Protein AF-A0A6N8G7M8-F1 (afdb_monomer_lite)

Sequence (87 aa):
MVALQIRDVPEEVRDILADRAHRNGQSLQAYLHALVVREASCDTNIGLLDELADWTPGSGVTAEDAVAARDAARAERGTVTDTPSPQ

Foldseek 3Di:
DDDDDDPDDPPVNLVVLCVVQVVVVHGSVVSVVVVVVVVVVVVVVVVVVVVVVPDDPDPPADPVNVVVVVVVVVVVVVVVPPDDDDD

Radius of gyration: 30.93 Å; chains: 1; bounding box: 59×36×81 Å

Structure (mmCIF, N/CA/C/O backbone):
data_AF-A0A6N8G7M8-F1
#
_entry.id   AF-A0A6N8G7M8-F1
#
loop_
_atom_site.group_PDB
_atom_site.id
_atom_site.type_symbol
_atom_site.label_atom_id
_atom_site.label_alt_id
_atom_site.label_comp_id
_atom_site.label_asym_id
_atom_site.label_entity_id
_atom_site.label_seq_id
_atom_site.pdbx_PDB_ins_code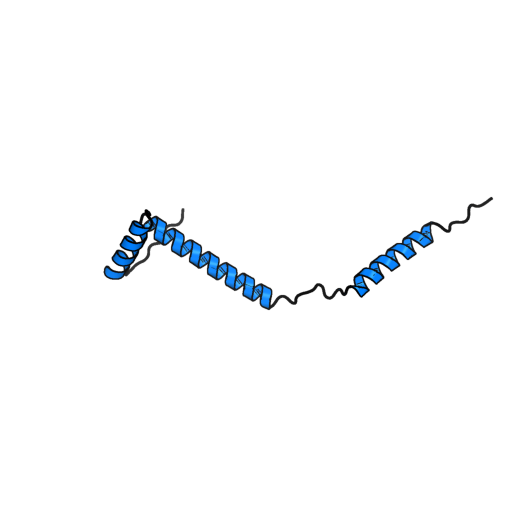
_atom_site.Cartn_x
_atom_site.Cartn_y
_atom_site.Cartn_z
_atom_site.occupancy
_atom_site.B_iso_or_equiv
_atom_site.auth_seq_id
_atom_site.auth_comp_id
_atom_site.auth_asym_id
_atom_site.auth_atom_id
_atom_site.pdbx_PDB_model_num
ATOM 1 N N . MET A 1 1 ? -12.186 10.949 -7.111 1.00 67.62 1 MET A N 1
ATOM 2 C CA . MET A 1 1 ? -11.738 10.185 -5.927 1.00 67.62 1 MET A CA 1
ATOM 3 C C . MET A 1 1 ? -12.429 8.836 -5.973 1.00 67.62 1 MET A C 1
ATOM 5 O O . MET A 1 1 ? -13.644 8.824 -6.120 1.00 67.62 1 MET A O 1
ATOM 9 N N . VAL A 1 2 ? -11.677 7.737 -5.927 1.00 86.81 2 VAL A N 1
ATOM 10 C CA . VAL A 1 2 ? -12.233 6.373 -5.912 1.00 86.81 2 VAL A CA 1
ATOM 11 C C . VAL A 1 2 ? -12.212 5.876 -4.470 1.00 86.81 2 VAL A C 1
ATOM 13 O O . VAL A 1 2 ? -11.203 6.041 -3.787 1.00 86.81 2 VAL A O 1
ATOM 16 N N . ALA A 1 3 ? -13.323 5.313 -3.999 1.00 88.38 3 ALA A N 1
ATOM 17 C CA . ALA A 1 3 ? -13.421 4.711 -2.675 1.00 88.38 3 ALA A CA 1
ATOM 18 C C . ALA A 1 3 ? -13.443 3.185 -2.810 1.00 88.38 3 ALA A C 1
ATOM 20 O O . ALA A 1 3 ? -14.232 2.644 -3.583 1.00 88.38 3 ALA A O 1
ATOM 21 N N . LEU A 1 4 ? -12.582 2.506 -2.052 1.00 88.31 4 LEU A N 1
ATOM 22 C CA . LEU A 1 4 ? -12.530 1.050 -1.957 1.00 88.31 4 LEU A CA 1
ATOM 23 C C . LEU A 1 4 ? -13.085 0.628 -0.594 1.00 88.31 4 LEU A C 1
ATOM 25 O O . LEU A 1 4 ? -12.603 1.095 0.437 1.00 88.31 4 LEU A O 1
ATOM 29 N N . GLN A 1 5 ? -14.089 -0.248 -0.590 1.00 92.75 5 GLN A N 1
ATOM 30 C CA . GLN A 1 5 ? -14.640 -0.836 0.629 1.00 92.75 5 GLN A CA 1
ATOM 31 C C . GLN A 1 5 ? -14.243 -2.310 0.706 1.00 92.75 5 GLN A C 1
ATOM 33 O O . GLN A 1 5 ? -14.581 -3.088 -0.183 1.00 92.75 5 GLN A O 1
ATOM 38 N N . ILE A 1 6 ? -13.576 -2.688 1.794 1.00 89.69 6 ILE A N 1
ATOM 39 C CA . ILE A 1 6 ? -13.241 -4.080 2.104 1.00 89.69 6 ILE A CA 1
ATOM 40 C C . ILE A 1 6 ? -14.340 -4.622 3.026 1.00 89.69 6 ILE A C 1
ATOM 42 O O . ILE A 1 6 ? -14.651 -4.000 4.044 1.00 89.69 6 ILE A O 1
ATOM 46 N N . ARG A 1 7 ? -14.979 -5.731 2.638 1.00 92.88 7 ARG A N 1
ATOM 47 C CA . ARG A 1 7 ? -16.078 -6.365 3.387 1.00 92.88 7 ARG A CA 1
ATOM 48 C C . ARG A 1 7 ? -15.587 -7.611 4.111 1.00 92.88 7 ARG A C 1
ATOM 50 O O . ARG A 1 7 ? -14.558 -8.167 3.745 1.00 92.88 7 ARG A O 1
ATOM 57 N N . ASP A 1 8 ? -16.340 -8.002 5.136 1.00 93.38 8 ASP A N 1
ATOM 58 C CA . ASP A 1 8 ? -16.166 -9.267 5.858 1.00 93.38 8 ASP A CA 1
ATOM 59 C C . ASP A 1 8 ? -14.770 -9.451 6.477 1.00 93.38 8 ASP A C 1
ATOM 61 O O . ASP A 1 8 ? -14.240 -10.556 6.554 1.00 93.38 8 ASP A O 1
ATOM 65 N N . VAL A 1 9 ? -14.170 -8.350 6.943 1.00 91.81 9 VAL A N 1
ATOM 66 C CA . VAL A 1 9 ? -12.895 -8.382 7.666 1.00 91.81 9 VAL A CA 1
ATOM 67 C C . VAL A 1 9 ? -13.151 -8.865 9.094 1.00 91.81 9 VAL A C 1
ATOM 69 O O . VAL A 1 9 ? -13.917 -8.217 9.811 1.00 91.81 9 VAL A O 1
ATOM 72 N N . PRO A 1 10 ? -12.513 -9.960 9.542 1.00 96.38 10 PRO A N 1
ATOM 73 C CA . PRO A 1 10 ? -12.604 -10.387 10.930 1.00 96.38 10 PRO A CA 1
ATOM 74 C C . PRO A 1 10 ? -12.091 -9.295 11.872 1.00 96.38 10 PRO A C 1
ATOM 76 O O . PRO A 1 10 ? -11.070 -8.662 11.595 1.00 96.38 10 PRO A O 1
ATOM 79 N N . GLU A 1 11 ? -12.772 -9.107 13.002 1.00 93.69 11 GLU A N 1
ATOM 80 C CA . GLU A 1 11 ? -12.447 -8.054 13.975 1.00 93.69 11 GLU A CA 1
ATOM 81 C C . GLU A 1 11 ? -10.984 -8.129 14.436 1.00 93.69 11 GLU A C 1
ATOM 83 O O . GLU A 1 11 ? -10.271 -7.131 14.423 1.00 93.69 11 GLU A O 1
ATOM 88 N N . GLU A 1 12 ? -10.500 -9.341 14.711 1.00 96.25 12 GLU A N 1
ATOM 89 C CA . GLU A 1 12 ? -9.109 -9.593 15.097 1.00 96.25 12 GLU A CA 1
ATOM 90 C C . GLU A 1 12 ? -8.108 -9.085 14.047 1.00 96.25 12 GLU A C 1
ATOM 92 O O . GLU A 1 12 ? -7.105 -8.453 14.377 1.00 96.25 12 GLU A O 1
ATOM 97 N N . VAL A 1 13 ? -8.396 -9.301 12.759 1.00 95.25 13 VAL A N 1
ATOM 98 C CA . VAL A 1 13 ? -7.536 -8.829 11.666 1.00 95.25 13 VAL A CA 1
ATOM 99 C C . VAL A 1 13 ? -7.548 -7.305 11.605 1.00 95.25 13 VAL A C 1
ATOM 101 O O . VAL A 1 13 ? -6.491 -6.690 11.441 1.00 95.25 13 VAL A O 1
ATOM 104 N N . ARG A 1 14 ? -8.722 -6.681 11.760 1.00 94.50 14 ARG A N 1
ATOM 105 C CA . ARG A 1 14 ? -8.845 -5.219 11.793 1.00 94.50 14 ARG A CA 1
ATOM 106 C C . ARG A 1 14 ? -8.013 -4.627 12.929 1.00 94.50 14 ARG A C 1
ATOM 108 O O . ARG A 1 14 ? -7.306 -3.648 12.700 1.00 94.50 14 ARG A O 1
ATOM 115 N N . ASP A 1 15 ? -8.073 -5.226 14.111 1.00 96.38 15 ASP A N 1
ATOM 116 C CA . ASP A 1 15 ? -7.379 -4.737 15.303 1.00 96.38 15 ASP A CA 1
ATOM 117 C C . ASP A 1 15 ? -5.861 -4.856 15.167 1.00 96.38 15 ASP A C 1
ATOM 119 O O . ASP A 1 15 ? -5.143 -3.885 15.399 1.00 96.38 15 ASP A O 1
ATOM 123 N N . ILE A 1 16 ? -5.364 -5.982 14.648 1.00 97.19 16 ILE A N 1
ATOM 124 C CA . ILE A 1 16 ? -3.935 -6.151 14.341 1.00 97.19 16 ILE A CA 1
ATOM 125 C C . ILE A 1 16 ? -3.44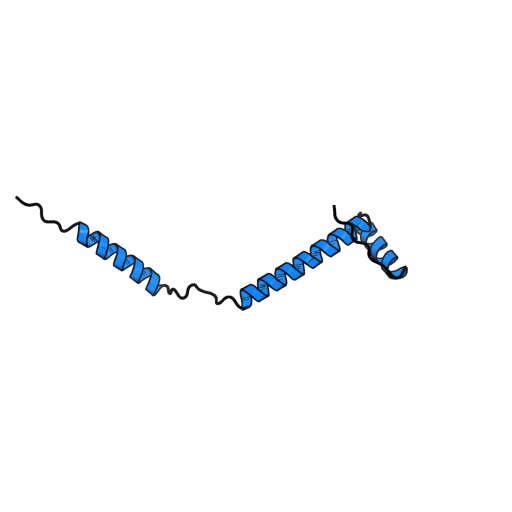8 -5.070 13.363 1.00 97.19 16 ILE A C 1
ATOM 127 O O . ILE A 1 16 ? -2.343 -4.535 13.508 1.00 97.19 16 ILE A O 1
ATOM 131 N N . LEU A 1 17 ? -4.244 -4.746 12.340 1.00 95.81 17 LEU A N 1
ATOM 132 C CA . LEU A 1 17 ? -3.891 -3.715 11.361 1.00 95.81 17 LEU A CA 1
ATOM 133 C C . LEU A 1 17 ? -3.971 -2.306 11.962 1.00 95.81 17 LEU A C 1
ATOM 135 O O . LEU A 1 17 ? -3.117 -1.471 11.655 1.00 95.81 17 LEU A O 1
ATOM 139 N N . ALA A 1 18 ? -4.945 -2.047 12.834 1.00 95.75 18 ALA A N 1
ATOM 140 C CA . ALA A 1 18 ? -5.076 -0.784 13.553 1.00 95.75 18 ALA A CA 1
ATOM 141 C C . ALA A 1 18 ? -3.879 -0.540 14.482 1.00 95.75 18 ALA A C 1
ATOM 143 O O . ALA A 1 18 ? -3.294 0.544 14.448 1.00 95.75 18 ALA A O 1
ATOM 144 N N . ASP A 1 19 ? -3.440 -1.562 15.215 1.00 97.56 19 ASP A N 1
ATOM 145 C CA . ASP A 1 19 ? -2.253 -1.495 16.068 1.00 97.56 19 ASP A CA 1
ATOM 146 C C . ASP A 1 19 ? -0.985 -1.224 15.256 1.00 97.56 19 ASP A C 1
ATOM 148 O O . ASP A 1 19 ? -0.156 -0.390 15.630 1.00 97.56 19 ASP A O 1
ATOM 152 N N . ARG A 1 20 ? -0.825 -1.877 14.098 1.00 96.62 20 ARG A N 1
ATOM 153 C CA . ARG A 1 20 ? 0.303 -1.591 13.194 1.00 96.62 20 ARG A CA 1
ATOM 154 C C . ARG A 1 20 ? 0.274 -0.158 12.679 1.00 96.62 20 ARG A C 1
ATOM 156 O O . ARG A 1 20 ? 1.324 0.483 12.657 1.00 96.62 20 ARG A O 1
ATOM 163 N N . ALA A 1 21 ? -0.896 0.343 12.291 1.00 96.50 21 ALA A N 1
ATOM 164 C CA . ALA A 1 21 ? -1.055 1.724 11.853 1.00 96.50 21 ALA A CA 1
ATOM 165 C C . ALA A 1 21 ? -0.680 2.703 12.978 1.00 96.50 21 ALA A C 1
ATOM 167 O O . ALA A 1 21 ? 0.113 3.619 12.757 1.00 96.50 21 ALA A O 1
ATOM 168 N N . HIS A 1 22 ? -1.153 2.447 14.203 1.00 96.19 22 HIS A N 1
ATOM 169 C CA . HIS A 1 22 ? -0.849 3.266 15.373 1.00 96.19 22 HIS A CA 1
ATOM 170 C C . HIS A 1 22 ? 0.650 3.291 15.694 1.00 96.19 22 HIS A C 1
ATOM 172 O O . HIS A 1 22 ? 1.221 4.364 15.888 1.00 96.19 22 HIS A O 1
ATOM 178 N N . ARG A 1 23 ? 1.321 2.131 15.653 1.00 96.31 23 ARG A N 1
ATOM 179 C CA . ARG A 1 23 ? 2.782 2.027 15.834 1.00 96.31 23 ARG A CA 1
ATOM 180 C C . ARG A 1 23 ? 3.577 2.828 14.801 1.00 96.31 23 ARG A C 1
ATOM 182 O O . ARG A 1 23 ? 4.681 3.267 15.103 1.00 96.31 23 ARG A O 1
ATOM 189 N N . ASN A 1 24 ? 3.015 3.034 13.613 1.00 92.94 24 ASN A N 1
ATOM 190 C CA . ASN A 1 24 ? 3.619 3.834 12.549 1.00 92.94 24 ASN A CA 1
ATOM 191 C C . ASN A 1 24 ? 3.187 5.313 12.585 1.00 92.94 24 ASN A C 1
ATOM 193 O O . ASN A 1 24 ? 3.566 6.073 11.697 1.00 92.94 24 ASN A O 1
ATOM 197 N N . GLY A 1 25 ? 2.385 5.733 13.573 1.00 96.31 25 GLY A N 1
ATOM 198 C CA . GLY A 1 25 ? 1.852 7.097 13.661 1.00 96.31 25 GLY A CA 1
ATOM 199 C C . GLY A 1 25 ? 0.844 7.435 12.558 1.00 96.31 25 GLY A C 1
ATOM 200 O O . GLY A 1 25 ? 0.681 8.599 12.201 1.00 96.31 25 GLY A O 1
ATOM 201 N N . GLN A 1 26 ? 0.191 6.424 11.983 1.00 94.88 26 GLN A N 1
ATOM 202 C CA . GLN A 1 26 ? -0.724 6.558 10.853 1.00 94.88 26 GLN A CA 1
ATOM 203 C C . GLN A 1 26 ? -2.155 6.206 11.263 1.00 94.88 26 GLN A C 1
ATOM 205 O O . GLN A 1 26 ? -2.390 5.379 12.143 1.00 94.88 26 GLN A O 1
ATOM 210 N N . SER A 1 27 ? -3.138 6.801 10.584 1.00 96.12 27 SER A N 1
ATOM 211 C CA . SER A 1 27 ? -4.508 6.287 10.643 1.00 96.12 27 SER A CA 1
ATOM 212 C C . SER A 1 27 ? -4.588 4.937 9.922 1.00 96.12 27 SER A C 1
ATOM 214 O O . SER A 1 27 ? -3.843 4.691 8.969 1.00 96.12 27 SER A O 1
ATOM 216 N N . LEU A 1 28 ? -5.525 4.075 10.331 1.00 94.12 28 LEU A N 1
ATOM 217 C CA . LEU A 1 28 ? -5.747 2.780 9.675 1.00 94.12 28 LEU A CA 1
ATOM 218 C C . LEU A 1 28 ? -5.995 2.944 8.167 1.00 94.12 28 LEU A C 1
ATOM 220 O O . LEU A 1 28 ? -5.432 2.208 7.363 1.00 94.12 28 LEU A O 1
ATOM 224 N N . GLN A 1 29 ? -6.765 3.961 7.775 1.00 94.62 29 GLN A N 1
ATOM 225 C CA . GLN A 1 29 ? -7.042 4.247 6.368 1.00 94.62 29 GLN A CA 1
ATOM 226 C C . GLN A 1 29 ? -5.773 4.612 5.585 1.00 94.62 29 GLN A C 1
ATOM 228 O O . GLN A 1 29 ? -5.576 4.121 4.475 1.00 94.62 29 GLN A O 1
ATOM 233 N N . ALA A 1 30 ? -4.899 5.452 6.151 1.00 94.69 30 ALA A N 1
ATOM 234 C CA . ALA A 1 30 ? -3.641 5.826 5.506 1.00 94.69 30 ALA A CA 1
ATOM 235 C C . ALA A 1 30 ? -2.692 4.624 5.383 1.00 94.69 30 ALA A C 1
ATOM 237 O O . ALA A 1 30 ? -2.053 4.443 4.347 1.00 94.69 30 ALA A O 1
ATOM 238 N N . TYR A 1 31 ? -2.648 3.781 6.417 1.00 95.50 31 TYR A N 1
ATOM 239 C CA . TYR A 1 31 ? -1.866 2.550 6.418 1.00 95.50 31 TYR A CA 1
ATOM 240 C C . TYR A 1 31 ? -2.344 1.564 5.340 1.00 95.50 31 TYR A C 1
ATOM 242 O O . TYR A 1 31 ? -1.538 1.087 4.543 1.00 95.50 31 TYR A O 1
ATOM 250 N N . LEU A 1 32 ? -3.655 1.312 5.253 1.00 94.50 32 LEU A N 1
ATOM 251 C CA . LEU A 1 32 ? -4.240 0.437 4.230 1.00 94.50 32 LEU A CA 1
ATOM 252 C C . LEU A 1 32 ? -4.037 0.987 2.818 1.00 94.50 32 LEU A C 1
ATOM 254 O O . LEU A 1 32 ? -3.706 0.233 1.908 1.00 94.50 32 LEU A O 1
ATOM 258 N N . HIS A 1 33 ? -4.177 2.299 2.633 1.00 94.31 33 HIS A N 1
ATOM 259 C CA . HIS A 1 33 ? -3.888 2.937 1.354 1.00 94.31 33 HIS A CA 1
ATOM 260 C C . HIS A 1 33 ? -2.429 2.716 0.932 1.00 94.31 33 HIS A C 1
ATOM 262 O O . HIS A 1 33 ? -2.172 2.297 -0.194 1.00 94.31 33 HIS A O 1
ATOM 268 N N . ALA A 1 34 ? -1.471 2.942 1.838 1.00 93.56 34 ALA A N 1
ATOM 269 C CA . ALA A 1 34 ? -0.058 2.699 1.559 1.00 93.56 34 ALA A CA 1
ATOM 270 C C . ALA A 1 34 ? 0.215 1.225 1.221 1.00 93.56 34 ALA A C 1
ATOM 272 O O . ALA A 1 34 ? 0.998 0.941 0.316 1.00 93.56 34 ALA A O 1
ATOM 273 N N . LEU A 1 35 ? -0.456 0.296 1.909 1.00 92.38 35 LEU A N 1
ATOM 274 C CA . LEU A 1 35 ? -0.338 -1.135 1.648 1.00 92.38 35 LEU A CA 1
ATOM 275 C C . LEU A 1 35 ? -0.829 -1.499 0.239 1.00 92.38 35 LEU A C 1
ATOM 277 O O . LEU A 1 35 ? -0.098 -2.155 -0.496 1.00 92.38 35 LEU A O 1
ATOM 281 N N . VAL A 1 36 ? -2.014 -1.026 -0.160 1.00 92.31 36 VAL A N 1
ATOM 282 C CA . VAL A 1 36 ? -2.592 -1.297 -1.489 1.00 92.31 36 VAL A CA 1
ATOM 283 C C . VAL A 1 36 ? -1.751 -0.675 -2.607 1.00 92.31 36 VAL A C 1
ATOM 285 O O . VAL A 1 36 ? -1.499 -1.324 -3.618 1.00 92.31 36 VAL A O 1
ATOM 288 N N . VAL A 1 37 ? -1.271 0.559 -2.427 1.00 92.12 37 VAL A N 1
ATOM 289 C CA . VAL A 1 37 ? -0.396 1.221 -3.412 1.00 92.12 37 VAL A CA 1
ATOM 290 C C . VAL A 1 37 ? 0.924 0.472 -3.564 1.00 92.12 37 VAL A C 1
ATOM 292 O O . VAL A 1 37 ? 1.404 0.286 -4.683 1.00 92.12 37 VAL A O 1
ATOM 295 N N . ARG A 1 38 ? 1.512 0.035 -2.447 1.00 90.31 38 ARG A N 1
ATOM 296 C CA . ARG A 1 38 ? 2.744 -0.752 -2.462 1.00 90.31 38 ARG A CA 1
ATOM 297 C C . ARG A 1 38 ? 2.539 -2.072 -3.198 1.00 90.31 38 ARG A C 1
ATOM 299 O O . ARG A 1 38 ? 3.375 -2.407 -4.027 1.00 90.31 38 ARG A O 1
ATOM 306 N N . GLU A 1 39 ? 1.448 -2.779 -2.921 1.00 89.25 39 GLU A N 1
ATOM 307 C CA . GLU A 1 39 ? 1.141 -4.055 -3.573 1.00 89.25 39 GLU A CA 1
ATOM 308 C C . GLU A 1 39 ? 0.986 -3.895 -5.089 1.00 89.25 39 GLU A C 1
ATOM 310 O O . GLU A 1 39 ? 1.687 -4.551 -5.852 1.00 89.25 39 GLU A O 1
ATOM 315 N N . ALA A 1 40 ? 0.183 -2.924 -5.534 1.00 87.69 40 ALA A N 1
ATOM 316 C CA . ALA A 1 40 ? 0.007 -2.643 -6.960 1.00 87.69 40 ALA A CA 1
ATOM 317 C C . ALA A 1 40 ? 1.328 -2.264 -7.658 1.00 87.69 40 ALA A C 1
ATOM 319 O O . ALA A 1 40 ? 1.549 -2.588 -8.827 1.00 87.69 40 ALA A O 1
ATOM 320 N N . SER A 1 41 ? 2.223 -1.582 -6.938 1.00 82.44 41 SER A N 1
ATOM 321 C CA . SER A 1 41 ? 3.552 -1.232 -7.450 1.00 82.44 41 SER A CA 1
ATOM 322 C C . SER A 1 41 ? 4.449 -2.468 -7.580 1.00 82.44 41 SER A C 1
ATOM 324 O O . SER A 1 41 ? 5.211 -2.569 -8.537 1.00 82.44 41 SER A O 1
ATOM 326 N N . CYS A 1 42 ? 4.363 -3.417 -6.641 1.00 75.44 42 CYS A N 1
ATOM 327 C CA . CYS A 1 42 ? 5.081 -4.689 -6.715 1.00 75.44 42 CYS A CA 1
ATOM 328 C C . CYS A 1 42 ? 4.619 -5.537 -7.906 1.00 75.44 42 CYS A C 1
ATOM 330 O O . CYS A 1 42 ? 5.473 -5.996 -8.660 1.00 75.44 42 CYS A O 1
ATOM 332 N N . ASP A 1 43 ? 3.311 -5.667 -8.127 1.00 69.56 43 ASP A N 1
ATOM 333 C CA . ASP A 1 43 ? 2.770 -6.412 -9.273 1.00 69.56 43 ASP A CA 1
ATOM 334 C C . ASP A 1 43 ? 3.160 -5.773 -10.609 1.00 69.56 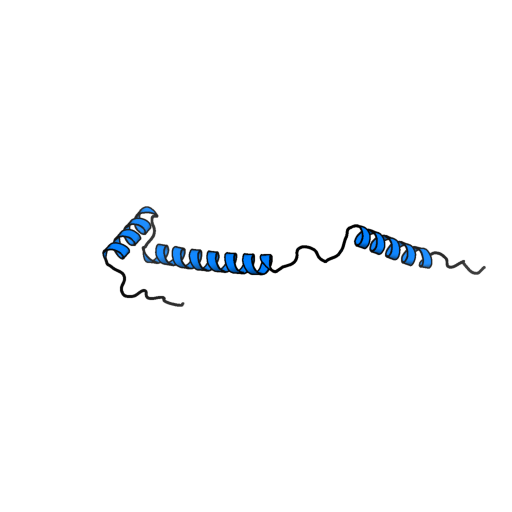43 ASP A C 1
ATOM 336 O O . ASP A 1 43 ? 3.554 -6.467 -11.544 1.00 69.56 43 ASP A O 1
ATOM 340 N N . THR A 1 44 ? 3.137 -4.437 -10.682 1.00 70.12 44 THR A N 1
ATOM 341 C CA . THR A 1 44 ? 3.618 -3.705 -11.866 1.00 70.12 44 THR A CA 1
ATOM 342 C C . THR A 1 44 ? 5.091 -4.007 -12.134 1.00 70.12 44 THR A C 1
ATOM 344 O O . THR A 1 44 ? 5.478 -4.251 -13.272 1.00 70.12 44 THR A O 1
ATOM 347 N N . ASN A 1 45 ? 5.922 -4.032 -11.090 1.00 69.31 45 ASN A N 1
ATOM 348 C CA . ASN A 1 45 ? 7.342 -4.336 -11.234 1.00 69.31 45 ASN A CA 1
ATOM 349 C C . ASN A 1 45 ? 7.585 -5.783 -11.674 1.00 69.31 45 ASN A C 1
ATOM 351 O O . ASN A 1 45 ? 8.475 -6.009 -12.483 1.00 69.31 45 ASN A O 1
ATOM 355 N N . ILE A 1 46 ? 6.818 -6.751 -11.166 1.00 71.06 46 ILE A N 1
ATOM 356 C CA . ILE A 1 46 ? 6.923 -8.151 -11.600 1.00 71.06 46 ILE A CA 1
ATOM 357 C C . ILE A 1 46 ? 6.511 -8.279 -13.067 1.00 71.06 46 ILE A C 1
ATOM 359 O O . ILE A 1 46 ? 7.257 -8.871 -13.836 1.00 71.06 46 ILE A O 1
ATOM 363 N N . GLY A 1 47 ? 5.411 -7.645 -13.482 1.00 69.19 47 GLY A N 1
ATOM 364 C CA . GLY A 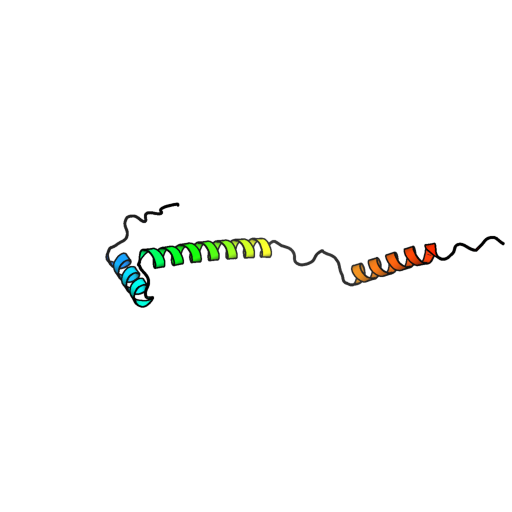1 47 ? 5.012 -7.611 -14.892 1.00 69.19 47 GLY A CA 1
ATOM 365 C C . GLY A 1 47 ? 6.086 -7.001 -15.798 1.00 69.19 47 GLY A C 1
ATOM 366 O O . GLY A 1 47 ? 6.403 -7.566 -16.838 1.00 69.19 47 GLY A O 1
ATOM 367 N N . LEU A 1 48 ? 6.721 -5.905 -15.370 1.00 70.62 48 LEU A N 1
ATOM 368 C CA . LEU A 1 48 ? 7.852 -5.313 -16.094 1.00 70.62 48 LEU A CA 1
ATOM 369 C C . LEU A 1 48 ? 9.065 -6.248 -16.165 1.00 70.62 48 LEU A C 1
ATOM 371 O O . LEU A 1 48 ? 9.763 -6.259 -17.173 1.00 70.62 48 LEU A O 1
ATOM 375 N N . LEU A 1 49 ? 9.350 -7.004 -15.103 1.00 75.94 49 LEU A N 1
ATOM 376 C CA . LEU A 1 49 ? 10.449 -7.970 -15.089 1.00 75.94 49 LEU A CA 1
ATOM 377 C C . LEU A 1 49 ? 10.156 -9.183 -15.977 1.00 75.94 49 LEU A C 1
ATOM 379 O O . LEU A 1 49 ? 11.078 -9.652 -16.638 1.00 75.94 49 LEU A O 1
ATOM 383 N N . ASP A 1 50 ? 8.908 -9.648 -16.034 1.00 75.44 50 ASP A N 1
ATOM 384 C CA . ASP A 1 50 ? 8.476 -10.706 -16.952 1.00 75.44 50 ASP A CA 1
ATOM 385 C C . ASP A 1 50 ? 8.560 -10.231 -18.414 1.00 75.44 50 ASP A C 1
ATOM 387 O O . ASP A 1 50 ? 9.141 -10.920 -19.251 1.00 75.44 50 ASP A O 1
ATOM 391 N N . GLU A 1 51 ? 8.104 -9.009 -18.721 1.00 65.62 51 GLU A N 1
ATOM 392 C CA . GLU A 1 51 ? 8.294 -8.393 -20.046 1.00 65.62 51 GLU A CA 1
ATOM 393 C C . GLU A 1 51 ? 9.783 -8.266 -20.416 1.00 65.62 51 GLU A C 1
ATOM 395 O O . GLU A 1 51 ? 10.170 -8.471 -21.568 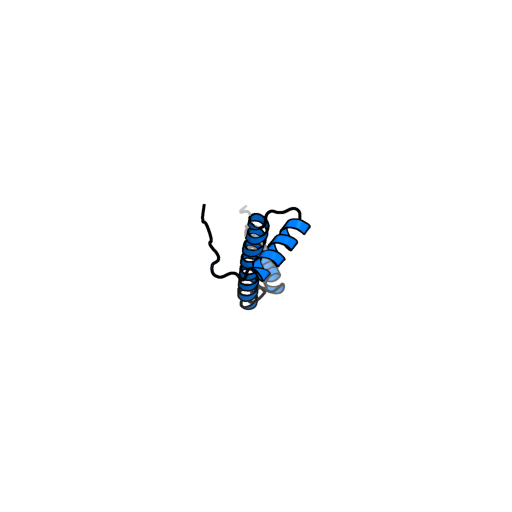1.00 65.62 51 GLU A O 1
ATOM 400 N N . LEU A 1 52 ? 10.641 -7.952 -19.439 1.00 68.75 52 LEU A N 1
ATOM 401 C CA . LEU A 1 52 ? 12.088 -7.867 -19.637 1.00 68.75 52 LEU A CA 1
ATOM 402 C C . LEU A 1 52 ? 12.748 -9.245 -19.785 1.00 68.75 52 LEU A C 1
ATOM 404 O O . LEU A 1 52 ? 13.791 -9.344 -20.425 1.00 68.75 52 LEU A O 1
ATOM 408 N N . ALA A 1 53 ? 12.175 -10.295 -19.195 1.00 69.19 53 ALA A N 1
ATOM 409 C CA . ALA A 1 53 ? 12.665 -11.663 -19.329 1.00 69.19 53 ALA A CA 1
ATOM 410 C C . ALA A 1 53 ? 12.431 -12.205 -20.747 1.00 69.19 53 ALA A C 1
ATOM 412 O O . ALA A 1 53 ? 13.290 -12.909 -21.282 1.00 69.19 53 ALA A O 1
ATOM 413 N N . ASP A 1 54 ? 11.315 -11.821 -21.372 1.00 68.44 54 ASP A N 1
ATOM 414 C CA . ASP A 1 54 ? 11.030 -12.105 -22.782 1.00 68.44 54 ASP A CA 1
ATOM 415 C C . ASP A 1 54 ? 11.803 -11.177 -23.739 1.00 68.44 54 ASP A C 1
ATOM 417 O O . ASP A 1 54 ? 11.992 -11.488 -24.922 1.00 68.44 54 ASP A O 1
ATOM 421 N N . TRP A 1 55 ? 12.300 -10.040 -23.243 1.00 64.94 55 TRP A N 1
ATOM 422 C CA . TRP A 1 55 ? 13.143 -9.145 -24.022 1.00 64.94 55 TRP A CA 1
ATOM 423 C C . TRP A 1 55 ? 14.539 -9.742 -24.213 1.00 64.94 55 TRP A C 1
ATOM 425 O O . TRP A 1 55 ? 15.320 -9.904 -23.278 1.00 64.94 55 TRP A O 1
ATOM 435 N N . THR A 1 56 ? 14.893 -10.040 -25.463 1.00 63.84 56 THR A N 1
ATOM 436 C CA . THR A 1 56 ? 16.245 -10.494 -25.801 1.00 63.84 56 THR A CA 1
ATOM 437 C C . THR A 1 56 ? 17.240 -9.341 -25.596 1.00 63.84 56 THR A C 1
ATOM 439 O O . THR A 1 56 ? 17.116 -8.315 -26.271 1.00 63.84 56 THR A O 1
ATOM 442 N N . PRO A 1 57 ? 18.241 -9.465 -24.702 1.00 62.91 57 PRO A N 1
ATOM 443 C CA . PRO A 1 57 ? 19.217 -8.406 -24.496 1.00 62.91 57 PRO A CA 1
ATOM 444 C C . PRO A 1 57 ? 20.102 -8.234 -25.733 1.00 62.91 57 PRO A C 1
ATOM 446 O O . PRO A 1 57 ? 20.695 -9.193 -26.226 1.00 62.91 57 PRO A O 1
ATOM 449 N N . GLY A 1 58 ? 20.243 -6.987 -26.180 1.00 62.16 58 GLY A N 1
ATOM 450 C CA . GLY A 1 58 ? 21.119 -6.600 -27.285 1.00 62.16 58 GLY A CA 1
ATOM 451 C C . GLY A 1 58 ? 20.355 -6.322 -28.576 1.00 62.16 58 GLY A C 1
ATOM 452 O O . GLY A 1 58 ? 19.453 -7.050 -28.968 1.00 62.16 58 GLY A O 1
ATOM 453 N N . SER A 1 59 ? 20.749 -5.265 -29.285 1.00 70.94 59 SER A N 1
ATOM 454 C CA . SER A 1 59 ? 20.177 -4.887 -30.587 1.00 70.94 59 SER A CA 1
ATOM 455 C C . SER A 1 59 ? 20.525 -5.863 -31.724 1.00 70.94 59 SER A C 1
ATOM 457 O O . SER A 1 59 ? 20.276 -5.553 -32.885 1.00 70.94 59 SER A O 1
ATOM 459 N N . GLY A 1 60 ? 21.163 -6.999 -31.417 1.00 70.75 60 GLY A N 1
ATOM 460 C CA . GLY A 1 60 ? 21.814 -7.873 -32.395 1.00 70.75 60 GLY A CA 1
ATOM 461 C C . GLY A 1 60 ? 23.061 -7.261 -33.046 1.00 70.75 60 GLY A C 1
ATOM 462 O O . GLY A 1 60 ? 23.663 -7.909 -33.889 1.00 70.75 60 GLY A O 1
ATOM 463 N N . VAL A 1 61 ? 23.447 -6.039 -32.657 1.00 79.56 61 VAL A N 1
ATOM 464 C CA . VAL A 1 61 ? 24.604 -5.310 -33.194 1.00 79.56 61 VAL A CA 1
ATOM 465 C C . VAL A 1 61 ? 25.833 -5.646 -32.363 1.00 79.56 61 VAL A C 1
ATOM 467 O O . VAL A 1 61 ? 25.838 -5.438 -31.145 1.00 79.56 61 VAL A O 1
ATOM 470 N N . THR A 1 62 ? 26.881 -6.141 -33.012 1.00 83.62 62 THR A N 1
ATOM 471 C CA . THR A 1 62 ? 28.163 -6.401 -32.354 1.00 83.62 62 THR A CA 1
ATOM 472 C C . THR A 1 62 ? 29.067 -5.165 -32.368 1.00 83.62 62 THR A C 1
ATOM 474 O O . THR A 1 62 ? 28.804 -4.157 -33.031 1.00 83.62 62 THR A O 1
ATOM 477 N N . ALA A 1 63 ? 30.170 -5.218 -31.617 1.00 84.00 63 ALA A N 1
ATOM 478 C CA . ALA A 1 63 ? 31.181 -4.165 -31.672 1.00 84.00 63 ALA A CA 1
ATOM 479 C C . ALA A 1 63 ? 31.791 -4.050 -33.081 1.00 84.00 63 ALA A C 1
ATOM 481 O O . ALA A 1 63 ? 32.093 -2.947 -33.540 1.00 84.00 63 ALA A O 1
ATOM 482 N N . GLU A 1 64 ? 31.931 -5.175 -33.782 1.00 88.44 64 GLU A N 1
ATOM 483 C CA . GLU A 1 64 ? 32.410 -5.240 -35.160 1.00 88.44 64 GLU A CA 1
ATOM 484 C C . GLU A 1 64 ? 31.460 -4.523 -36.122 1.00 88.44 64 GLU A C 1
ATOM 486 O O . GLU A 1 64 ? 31.932 -3.752 -36.956 1.00 88.44 64 GLU A O 1
ATOM 491 N N . ASP A 1 65 ? 30.142 -4.684 -35.961 1.00 88.25 65 ASP A N 1
ATOM 492 C CA . ASP A 1 65 ? 29.146 -3.965 -36.766 1.00 88.25 65 ASP A CA 1
ATOM 493 C C . ASP A 1 65 ? 29.268 -2.444 -36.585 1.00 88.25 65 ASP A C 1
ATOM 495 O O . ASP A 1 65 ? 29.204 -1.678 -37.551 1.00 88.25 65 ASP A O 1
ATOM 499 N N . ALA A 1 66 ? 29.512 -1.989 -35.351 1.00 87.06 66 ALA A N 1
ATOM 500 C CA . ALA A 1 66 ? 29.713 -0.573 -35.055 1.00 87.06 66 ALA A CA 1
ATOM 501 C C . ALA A 1 66 ? 30.999 -0.020 -35.696 1.00 87.06 66 ALA A C 1
ATOM 503 O O . ALA A 1 66 ? 31.007 1.100 -36.220 1.00 87.06 66 ALA A O 1
ATOM 504 N N . VAL A 1 67 ? 32.088 -0.796 -35.684 1.00 93.56 67 VAL A N 1
ATOM 505 C CA . VAL A 1 67 ? 33.351 -0.418 -36.338 1.00 93.56 67 VAL A CA 1
ATOM 506 C C . VAL A 1 67 ? 33.188 -0.401 -37.859 1.00 93.56 67 VAL A C 1
ATOM 508 O O . VAL A 1 67 ? 33.583 0.579 -38.492 1.00 93.56 67 VAL A O 1
ATOM 511 N N . ALA A 1 68 ? 32.536 -1.411 -38.436 1.00 92.19 68 ALA A N 1
ATOM 512 C CA . ALA A 1 68 ? 32.267 -1.492 -39.868 1.00 92.19 68 ALA A CA 1
ATOM 513 C C . ALA A 1 68 ? 31.424 -0.304 -40.357 1.00 92.19 68 ALA A C 1
ATOM 515 O O . ALA A 1 68 ? 31.782 0.342 -41.344 1.00 92.19 68 ALA A O 1
ATOM 516 N N . ALA A 1 69 ? 30.362 0.055 -39.628 1.00 91.19 69 ALA A N 1
ATOM 517 C CA . ALA A 1 69 ? 29.545 1.227 -39.936 1.00 91.19 69 ALA A CA 1
ATOM 518 C C . ALA A 1 69 ? 30.357 2.533 -39.869 1.00 91.19 69 ALA A C 1
ATOM 520 O O . ALA A 1 69 ? 30.223 3.412 -40.727 1.00 91.19 69 ALA A O 1
ATOM 521 N N . ARG A 1 70 ? 31.242 2.666 -38.872 1.00 92.50 70 ARG A N 1
ATOM 522 C CA . ARG A 1 70 ? 32.107 3.844 -38.722 1.00 92.50 70 ARG A CA 1
ATOM 523 C C . ARG A 1 70 ? 33.096 3.978 -39.879 1.00 92.50 70 ARG A C 1
ATOM 525 O O . ARG A 1 70 ? 33.327 5.091 -40.364 1.00 92.50 70 ARG A O 1
ATOM 532 N N . ASP A 1 71 ? 33.695 2.868 -40.289 1.00 91.81 71 ASP A N 1
ATOM 533 C CA . ASP A 1 71 ? 34.712 2.844 -41.334 1.00 91.81 71 ASP A CA 1
ATOM 534 C C . ASP A 1 71 ? 34.084 3.055 -42.724 1.00 91.81 71 ASP A C 1
ATOM 536 O O . ASP A 1 71 ? 34.615 3.850 -43.503 1.00 91.81 71 ASP A O 1
ATOM 540 N N . ALA A 1 72 ? 32.898 2.490 -42.989 1.00 89.12 72 ALA A N 1
ATOM 541 C CA . ALA A 1 72 ? 32.102 2.785 -44.186 1.00 89.12 72 ALA A CA 1
ATOM 542 C C . ALA A 1 72 ? 31.781 4.287 -44.303 1.00 89.12 72 ALA A C 1
ATOM 544 O O . ALA A 1 72 ? 32.081 4.916 -45.318 1.00 89.12 72 ALA A O 1
ATOM 545 N N . ALA A 1 73 ? 31.309 4.908 -43.216 1.00 88.19 73 ALA A N 1
ATOM 546 C CA . ALA A 1 73 ? 31.024 6.343 -43.191 1.00 88.19 73 ALA A CA 1
ATOM 547 C C . ALA A 1 73 ? 32.281 7.215 -43.404 1.00 88.19 73 ALA A C 1
ATOM 549 O O . ALA A 1 73 ? 32.194 8.350 -43.878 1.00 88.19 73 ALA A O 1
ATOM 550 N N . ARG A 1 74 ? 33.475 6.732 -43.026 1.00 87.06 74 ARG A N 1
ATOM 551 C CA . ARG A 1 74 ? 34.746 7.424 -43.307 1.00 87.06 74 ARG A CA 1
ATOM 552 C C . ARG A 1 74 ? 35.146 7.283 -44.775 1.00 87.06 74 ARG A C 1
ATOM 554 O O . ARG A 1 74 ? 35.618 8.268 -45.339 1.00 87.06 74 ARG A O 1
ATOM 561 N N . ALA A 1 75 ? 34.956 6.109 -45.372 1.00 86.31 75 ALA A N 1
ATOM 562 C CA . ALA A 1 75 ? 35.237 5.877 -46.785 1.00 86.31 75 ALA A CA 1
ATOM 563 C C . ALA A 1 75 ? 34.359 6.770 -47.675 1.00 86.31 75 ALA A C 1
ATOM 565 O O . ALA A 1 75 ? 34.884 7.474 -48.534 1.00 86.31 75 ALA A O 1
ATOM 566 N N . GLU A 1 76 ? 33.058 6.852 -47.387 1.00 82.75 76 GLU A N 1
ATOM 567 C CA . G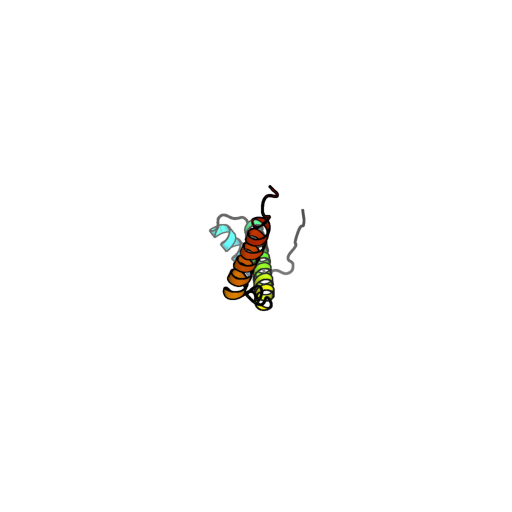LU A 1 76 ? 32.122 7.747 -48.083 1.00 82.75 76 GLU A CA 1
ATOM 568 C C . GLU A 1 76 ? 32.571 9.214 -48.017 1.00 82.75 76 GLU A C 1
ATOM 570 O O . GLU A 1 76 ? 32.638 9.895 -49.039 1.00 82.75 76 GLU A O 1
ATOM 575 N N . ARG A 1 77 ? 32.990 9.702 -46.839 1.00 77.44 77 ARG A N 1
ATOM 576 C CA . ARG A 1 77 ? 33.525 11.070 -46.703 1.00 77.44 77 ARG A CA 1
ATOM 577 C C . ARG A 1 77 ? 34.840 11.286 -47.457 1.00 77.44 77 ARG A C 1
ATOM 579 O O . ARG A 1 77 ? 35.048 12.372 -47.986 1.00 77.44 77 ARG A O 1
ATOM 586 N N . GLY A 1 78 ? 35.715 10.281 -47.511 1.00 71.06 78 GLY A N 1
ATOM 587 C CA . GLY A 1 78 ? 36.990 10.356 -48.233 1.00 71.06 78 GLY A CA 1
ATOM 588 C C . GLY A 1 78 ? 36.829 10.432 -49.754 1.00 71.06 78 GLY A C 1
ATOM 589 O O . GLY A 1 78 ? 37.638 11.074 -50.418 1.00 71.06 78 GLY A O 1
ATOM 590 N N . THR A 1 79 ? 35.758 9.850 -50.304 1.00 59.28 79 THR A N 1
ATOM 591 C CA . THR A 1 79 ? 35.462 9.913 -51.750 1.00 59.28 79 THR A CA 1
ATOM 592 C C . THR A 1 79 ? 34.991 11.291 -52.221 1.00 59.28 79 THR A C 1
ATOM 594 O O . THR A 1 79 ? 35.162 11.627 -53.387 1.00 59.28 79 THR A O 1
ATOM 597 N N . VAL A 1 80 ? 34.459 12.130 -51.324 1.00 57.62 80 VAL A N 1
ATOM 598 C CA . VAL A 1 80 ? 34.013 13.498 -51.654 1.00 57.62 80 VAL A CA 1
ATOM 599 C C . VAL A 1 80 ? 35.195 14.461 -51.840 1.00 57.62 80 VAL A C 1
ATOM 601 O O . VAL A 1 80 ? 35.066 15.471 -52.527 1.00 57.62 80 VAL A O 1
ATOM 604 N N . THR A 1 81 ? 36.364 14.157 -51.269 1.00 58.38 81 THR A N 1
ATOM 605 C CA . THR A 1 81 ? 37.550 15.030 -51.335 1.00 58.38 81 THR A CA 1
ATOM 606 C C . THR A 1 81 ? 38.461 14.807 -52.544 1.00 58.38 81 THR A C 1
ATOM 608 O O . THR A 1 81 ? 39.379 15.600 -52.734 1.00 58.38 81 THR A O 1
ATOM 611 N N . ASP A 1 82 ? 38.207 13.799 -53.383 1.00 55.53 82 ASP A N 1
ATOM 612 C CA . ASP A 1 82 ? 38.992 13.536 -54.599 1.00 55.53 82 ASP A CA 1
ATOM 613 C C . ASP A 1 82 ? 38.250 14.033 -55.853 1.00 55.53 82 ASP A C 1
ATOM 615 O O . ASP A 1 82 ? 37.899 13.278 -56.755 1.00 55.53 82 ASP A O 1
ATOM 619 N N . THR A 1 83 ? 37.933 15.332 -55.888 1.00 55.78 83 THR A N 1
ATOM 620 C CA . THR A 1 83 ? 37.604 16.010 -57.152 1.00 55.78 83 THR A CA 1
ATOM 621 C C . THR A 1 83 ? 38.849 16.779 -57.588 1.00 55.78 83 THR A C 1
ATOM 623 O O . THR A 1 83 ? 39.188 17.771 -56.936 1.00 55.78 83 THR A O 1
ATOM 626 N N . PRO A 1 84 ? 39.568 16.359 -58.645 1.00 57.25 84 PRO A N 1
ATOM 627 C CA . PRO A 1 84 ? 40.718 17.110 -59.119 1.00 57.25 84 PRO A CA 1
ATOM 628 C C . PRO A 1 84 ? 40.238 18.452 -59.680 1.00 57.25 84 PRO A C 1
ATOM 630 O O . PRO A 1 84 ? 39.355 18.499 -60.538 1.00 57.25 84 PRO A O 1
ATOM 633 N N . SER A 1 85 ? 40.820 19.546 -59.179 1.00 48.84 85 SER A N 1
ATOM 634 C CA . SER A 1 85 ? 40.618 20.889 -59.726 1.00 48.84 85 SER A CA 1
ATOM 635 C C . SER A 1 85 ? 40.909 20.887 -61.233 1.00 48.84 85 SER A C 1
ATOM 637 O O . SER A 1 85 ? 42.023 20.514 -61.618 1.00 48.84 85 SER A O 1
ATOM 639 N N . PRO A 1 86 ? 39.964 21.308 -62.093 1.00 57.75 86 PRO A N 1
ATOM 640 C CA . PRO A 1 86 ? 40.271 21.560 -63.490 1.00 57.75 86 PRO A CA 1
ATOM 641 C C . PRO A 1 86 ? 41.155 22.810 -63.562 1.00 57.75 86 PRO A C 1
ATOM 643 O O . PRO A 1 86 ? 40.865 23.814 -62.906 1.00 57.75 86 PRO A O 1
ATOM 646 N N . GLN A 1 87 ? 42.262 22.703 -64.300 1.00 57.44 87 GLN A N 1
ATOM 647 C CA . GLN A 1 87 ? 43.122 23.841 -64.636 1.00 57.44 87 GLN A CA 1
ATOM 648 C C . GLN A 1 87 ? 42.445 24.778 -65.631 1.00 57.44 87 GLN A C 1
ATOM 650 O O . GLN A 1 87 ? 41.709 24.264 -66.505 1.00 57.44 87 GLN A O 1
#

pLDDT: mean 82.53, std 13.61, range [48.84, 97.56]

Secondary structure (DSSP, 8-state):
-------S--HHHHHHHHHHHHHTT--HHHHHHHHHHHHHHHHHHHHHHHHHHHS-SS-S--HHHHHHHHHHHHHHHHHHT--PPP-